Protein AF-A0A9X5PDW8-F1 (afdb_monomer_lite)

Structure (mmCIF, N/CA/C/O backbone):
data_AF-A0A9X5PDW8-F1
#
_entry.id   AF-A0A9X5PDW8-F1
#
loop_
_atom_site.group_PDB
_atom_site.id
_atom_site.type_symbol
_atom_site.label_atom_id
_atom_site.label_alt_id
_atom_site.label_comp_id
_atom_site.label_asym_id
_atom_site.label_entity_id
_atom_site.label_seq_id
_atom_site.pdbx_PDB_ins_code
_atom_site.Cartn_x
_atom_site.Cartn_y
_atom_site.Cartn_z
_atom_site.occupancy
_atom_site.B_iso_or_equiv
_atom_site.auth_seq_id
_atom_site.auth_comp_id
_atom_site.auth_asym_id
_atom_site.auth_atom_id
_atom_site.pdbx_PDB_model_num
ATOM 1 N N . MET A 1 1 ? -18.006 3.219 -0.998 1.00 55.56 1 MET A N 1
ATOM 2 C CA . MET A 1 1 ? -16.912 3.285 -1.983 1.00 55.56 1 MET A CA 1
ATOM 3 C C . MET A 1 1 ? -17.074 2.176 -3.003 1.00 55.56 1 MET A C 1
ATOM 5 O O . MET A 1 1 ? -17.595 1.130 -2.626 1.00 55.56 1 MET A O 1
ATOM 9 N N . GLU A 1 2 ? -16.728 2.461 -4.260 1.00 59.75 2 GLU A N 1
ATOM 10 C CA . GLU A 1 2 ? -16.694 1.501 -5.381 1.00 59.75 2 GLU A CA 1
ATOM 11 C C . GLU A 1 2 ? -15.265 1.024 -5.704 1.00 59.75 2 GLU A C 1
ATOM 13 O O . GLU A 1 2 ? -15.119 0.052 -6.428 1.00 59.75 2 GLU A O 1
ATOM 18 N N . TYR A 1 3 ? -14.227 1.673 -5.159 1.00 64.00 3 TYR A N 1
ATOM 19 C CA . TYR A 1 3 ? -12.812 1.351 -5.392 1.00 64.00 3 TYR A CA 1
ATOM 20 C C . TYR A 1 3 ? -12.025 1.377 -4.076 1.00 64.00 3 TYR A C 1
ATOM 22 O O . TYR A 1 3 ? -12.456 2.083 -3.149 1.00 64.00 3 TYR A O 1
ATOM 30 N N . PRO A 1 4 ? -10.908 0.634 -3.979 1.00 78.31 4 PRO A N 1
ATOM 31 C CA . PRO A 1 4 ? -10.006 0.720 -2.839 1.00 78.31 4 PRO A CA 1
ATOM 32 C C . PRO A 1 4 ? -9.471 2.152 -2.695 1.00 78.31 4 PRO A C 1
ATOM 34 O O . PRO A 1 4 ? -9.330 2.892 -3.677 1.00 78.31 4 PRO A O 1
ATOM 37 N N . TYR A 1 5 ? -9.248 2.579 -1.454 1.00 86.56 5 TYR A N 1
ATOM 38 C CA . TYR A 1 5 ? -8.891 3.962 -1.139 1.00 86.56 5 TYR A CA 1
ATOM 39 C C . TYR A 1 5 ? -7.373 4.120 -1.096 1.00 86.56 5 TYR A C 1
ATOM 41 O O . TYR A 1 5 ? -6.713 3.484 -0.281 1.00 86.56 5 TYR A O 1
ATOM 49 N N . LEU A 1 6 ? -6.825 4.981 -1.957 1.00 90.00 6 LEU A N 1
ATOM 50 C CA . LEU A 1 6 ? -5.402 5.315 -1.960 1.00 90.00 6 LEU A CA 1
ATOM 51 C C . LEU A 1 6 ? -5.158 6.612 -1.181 1.00 90.00 6 LEU A C 1
ATOM 53 O O . LEU A 1 6 ? -5.592 7.689 -1.594 1.00 90.00 6 LEU A O 1
ATO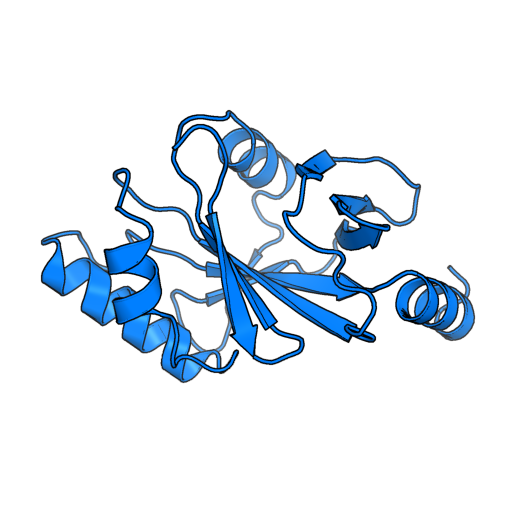M 57 N N . LEU A 1 7 ? -4.423 6.500 -0.082 1.00 91.62 7 LEU A N 1
ATOM 58 C CA . LEU A 1 7 ? -4.013 7.591 0.788 1.00 91.62 7 LEU A CA 1
ATOM 59 C C . LEU A 1 7 ? -2.537 7.930 0.546 1.00 91.62 7 LEU A C 1
ATOM 61 O O . LEU A 1 7 ? -1.684 7.057 0.652 1.00 91.62 7 LEU A O 1
ATOM 65 N N . SER A 1 8 ? -2.215 9.196 0.276 1.00 91.25 8 SER A N 1
ATOM 66 C CA . SER A 1 8 ? -0.826 9.680 0.315 1.00 91.25 8 SER A CA 1
ATOM 67 C C . SER A 1 8 ? -0.461 10.040 1.754 1.00 91.25 8 SER A C 1
ATOM 69 O O . SER A 1 8 ? -1.138 10.863 2.373 1.00 91.25 8 SER A O 1
ATOM 71 N N . VAL A 1 9 ? 0.594 9.416 2.281 1.00 90.06 9 VAL A N 1
ATOM 72 C CA . VAL A 1 9 ? 1.122 9.685 3.634 1.00 90.06 9 VAL A CA 1
ATOM 73 C C . VAL A 1 9 ? 2.466 10.411 3.588 1.00 90.06 9 VAL A C 1
ATOM 75 O O . VAL A 1 9 ? 2.841 11.106 4.528 1.00 90.06 9 VAL A O 1
ATOM 78 N N . SER A 1 10 ? 3.181 10.302 2.469 1.00 86.12 10 SER A N 1
ATOM 79 C CA . SER A 1 10 ? 4.365 11.092 2.133 1.00 86.12 10 SER A CA 1
ATOM 80 C C . SER A 1 10 ? 4.388 11.343 0.611 1.00 86.12 10 SER A C 1
ATOM 82 O O . SER A 1 10 ? 3.549 10.781 -0.101 1.00 86.12 10 SER A O 1
ATOM 84 N N . PRO A 1 11 ? 5.315 12.169 0.082 1.00 84.81 11 PRO A N 1
ATOM 85 C CA . PRO A 1 11 ? 5.443 12.382 -1.362 1.00 84.81 11 PRO A CA 1
ATOM 86 C C . PRO A 1 11 ? 5.584 11.089 -2.181 1.00 84.81 11 PRO A C 1
ATOM 88 O O . PRO A 1 11 ? 5.043 11.026 -3.281 1.00 84.81 11 PRO A O 1
ATOM 91 N N . ASP A 1 12 ? 6.242 10.067 -1.621 1.00 86.06 12 ASP A N 1
ATOM 92 C CA . ASP A 1 12 ? 6.584 8.814 -2.310 1.00 86.06 12 ASP A CA 1
ATOM 93 C C . ASP A 1 12 ? 5.996 7.564 -1.624 1.00 86.06 12 ASP A C 1
ATOM 95 O O . ASP A 1 12 ? 6.276 6.432 -2.021 1.00 86.06 12 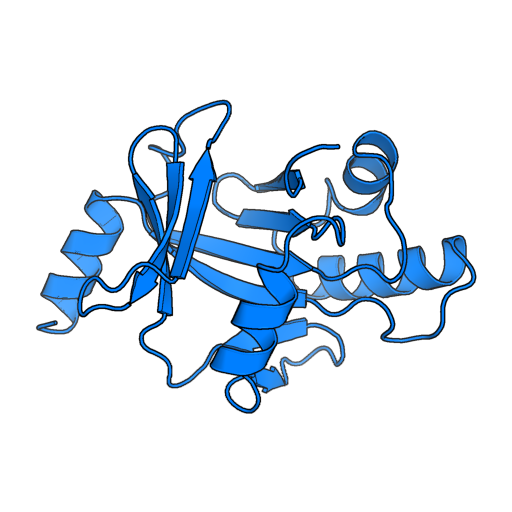ASP A O 1
ATOM 99 N N . SER A 1 13 ? 5.181 7.734 -0.581 1.00 88.06 13 SER A N 1
ATOM 100 C CA . SER A 1 13 ? 4.603 6.626 0.187 1.00 88.06 13 SER A CA 1
ATOM 101 C C . SER A 1 13 ? 3.090 6.733 0.255 1.00 88.06 13 SER A C 1
ATOM 103 O O . SER A 1 13 ? 2.530 7.786 0.588 1.00 88.06 13 SER A O 1
ATOM 105 N N . PHE A 1 14 ? 2.435 5.610 -0.018 1.00 92.88 14 PHE A N 1
ATOM 106 C CA . PHE A 1 14 ? 0.986 5.525 -0.098 1.00 92.88 14 PHE A CA 1
ATOM 107 C C . PHE A 1 14 ? 0.470 4.329 0.688 1.00 92.88 14 PHE A C 1
ATOM 109 O O . PHE A 1 14 ? 1.117 3.289 0.725 1.00 92.88 14 PHE A O 1
ATOM 116 N N . ILE A 1 15 ? -0.729 4.453 1.243 1.00 93.00 15 ILE A N 1
ATOM 117 C CA . ILE A 1 15 ? -1.470 3.331 1.816 1.00 93.00 15 ILE A CA 1
ATOM 118 C C . ILE A 1 15 ? -2.666 3.059 0.913 1.00 93.00 15 ILE A C 1
ATOM 120 O O . ILE A 1 15 ? -3.448 3.967 0.626 1.00 93.00 15 ILE A O 1
ATOM 124 N N . LEU A 1 16 ? -2.797 1.825 0.441 1.00 91.44 16 LEU A N 1
ATOM 125 C CA . LEU A 1 16 ? -3.955 1.358 -0.304 1.00 91.44 16 LEU A CA 1
ATOM 126 C C . LEU A 1 16 ? -4.800 0.485 0.620 1.00 91.44 16 LEU A C 1
ATOM 128 O O . LEU A 1 16 ? -4.381 -0.605 1.004 1.00 91.44 16 LEU A O 1
ATOM 132 N N . PHE A 1 17 ? -5.986 0.978 0.955 1.00 89.00 17 PHE A N 1
ATOM 133 C CA . PHE A 1 17 ? -6.939 0.263 1.790 1.00 89.00 17 PHE A CA 1
ATOM 134 C C . PHE A 1 17 ? -7.877 -0.569 0.934 1.00 89.00 17 PHE A C 1
ATOM 136 O O . PHE A 1 17 ? -8.533 -0.033 0.028 1.00 89.00 17 PHE A O 1
ATOM 143 N N . ASP A 1 18 ? -7.971 -1.848 1.274 1.00 81.06 18 ASP A N 1
ATOM 144 C CA . ASP A 1 18 ? -9.036 -2.702 0.782 1.00 81.06 18 ASP A CA 1
ATOM 145 C C . ASP A 1 18 ? -10.391 -2.222 1.315 1.00 81.06 18 ASP A C 1
ATOM 147 O O . ASP A 1 18 ? -10.510 -1.689 2.421 1.00 81.06 18 ASP A O 1
ATOM 151 N N . ASN A 1 19 ? -11.425 -2.376 0.501 1.00 71.38 19 ASN A N 1
ATOM 152 C CA . ASN A 1 19 ? -12.796 -2.111 0.897 1.00 71.38 19 ASN A CA 1
ATOM 153 C C . ASN A 1 19 ? -13.682 -3.365 0.860 1.00 71.38 19 ASN A C 1
ATOM 155 O O . ASN A 1 19 ? -14.891 -3.198 1.047 1.00 71.38 19 ASN A O 1
ATOM 159 N N . ASP A 1 20 ? -13.101 -4.551 0.621 1.00 67.94 20 ASP A N 1
ATOM 160 C CA . ASP A 1 20 ? -13.759 -5.867 0.572 1.00 67.94 20 ASP A CA 1
ATOM 161 C C . ASP A 1 20 ? -14.916 -5.922 -0.449 1.00 67.94 20 ASP A C 1
ATOM 163 O O . ASP A 1 20 ? -15.927 -6.611 -0.299 1.00 67.94 20 ASP A O 1
ATOM 167 N N . LYS A 1 21 ? -14.835 -5.090 -1.496 1.00 64.56 21 LYS A N 1
ATOM 168 C CA . LYS A 1 21 ? -15.841 -5.033 -2.573 1.00 64.56 21 LYS A CA 1
ATOM 169 C C . LYS A 1 21 ? -15.315 -5.484 -3.918 1.00 64.56 21 LYS A C 1
ATOM 171 O O . LYS A 1 21 ? -16.114 -5.625 -4.847 1.00 64.56 21 LYS A O 1
ATOM 176 N N . ASP A 1 22 ? -14.012 -5.692 -4.037 1.00 64.94 22 ASP A N 1
ATOM 177 C CA . ASP A 1 22 ? -13.410 -6.367 -5.169 1.00 64.94 22 ASP A CA 1
ATOM 178 C C . ASP A 1 22 ? -12.647 -7.609 -4.695 1.00 64.94 22 ASP A C 1
ATOM 180 O O . ASP A 1 22 ? -12.129 -7.668 -3.589 1.00 64.94 22 ASP A O 1
ATOM 184 N N . ASN A 1 23 ? -12.580 -8.635 -5.546 1.00 67.94 23 ASN A N 1
ATOM 185 C CA . ASN A 1 23 ? -11.813 -9.849 -5.246 1.00 67.94 23 ASN A CA 1
ATOM 186 C C . ASN A 1 23 ? -10.292 -9.603 -5.351 1.00 67.94 23 ASN A C 1
ATOM 188 O O . ASN A 1 23 ? -9.527 -10.557 -5.446 1.00 67.94 23 ASN A O 1
ATOM 192 N N . PHE A 1 24 ? -9.836 -8.348 -5.453 1.00 68.19 24 PHE A N 1
ATOM 193 C CA . PHE A 1 24 ? -8.444 -8.036 -5.769 1.00 68.19 24 PHE A CA 1
ATOM 194 C C . PHE A 1 24 ? -7.520 -8.460 -4.638 1.00 68.19 24 PHE A C 1
ATOM 196 O O . PHE A 1 24 ? -6.539 -9.153 -4.897 1.00 68.19 24 PHE A O 1
ATOM 203 N N . PHE A 1 25 ? -7.830 -8.063 -3.407 1.00 71.12 25 PHE A N 1
ATOM 204 C CA . PHE A 1 25 ? -7.019 -8.438 -2.259 1.00 71.12 25 PHE A CA 1
ATOM 205 C C . PHE A 1 25 ? -7.083 -9.944 -2.024 1.00 71.12 25 PHE A C 1
ATOM 207 O O . PHE A 1 25 ? -6.037 -10.547 -1.825 1.00 71.12 25 PHE A O 1
ATOM 214 N N . ASP A 1 26 ? -8.240 -10.583 -2.199 1.00 72.75 26 ASP A N 1
ATOM 215 C CA . ASP A 1 26 ? -8.351 -12.046 -2.167 1.00 72.75 26 ASP A CA 1
ATOM 216 C C . ASP A 1 26 ? -7.448 -12.730 -3.207 1.00 72.75 26 ASP A C 1
ATOM 218 O O . ASP A 1 26 ? -6.665 -13.618 -2.874 1.00 72.75 26 ASP A O 1
ATOM 222 N N . GLU A 1 27 ? -7.508 -12.321 -4.477 1.00 74.75 27 GLU A N 1
ATOM 223 C CA . GLU A 1 27 ? -6.679 -12.890 -5.547 1.00 74.75 27 GLU A CA 1
ATOM 224 C C . GLU A 1 27 ? -5.190 -12.593 -5.340 1.00 74.75 27 GLU A C 1
ATOM 226 O O . GLU A 1 27 ? -4.344 -13.454 -5.593 1.00 74.75 27 GLU A O 1
ATOM 231 N N . PHE A 1 28 ? -4.865 -11.395 -4.854 1.00 76.19 28 PHE A N 1
ATOM 232 C CA . PHE A 1 28 ? -3.514 -10.986 -4.500 1.00 76.19 28 PHE A CA 1
ATOM 233 C C . PHE A 1 28 ? -2.972 -11.838 -3.345 1.00 76.19 28 PHE A C 1
ATOM 235 O O . PHE A 1 28 ? -1.937 -12.486 -3.498 1.00 76.19 28 PHE A O 1
ATOM 242 N N . TYR A 1 29 ? -3.684 -11.910 -2.220 1.00 73.69 29 TYR A N 1
ATOM 243 C CA . TYR A 1 29 ? -3.284 -12.700 -1.059 1.00 73.69 29 TYR A CA 1
ATOM 244 C C . TYR A 1 29 ? -3.146 -14.177 -1.422 1.00 73.69 29 TYR A C 1
ATOM 246 O O . TYR A 1 29 ? -2.188 -14.811 -0.993 1.00 73.69 29 TYR A O 1
ATOM 254 N N . GLN A 1 30 ? -4.022 -14.725 -2.271 1.00 76.81 30 GLN A N 1
ATOM 255 C CA . GLN A 1 30 ? -3.879 -16.097 -2.767 1.00 76.81 30 GLN A CA 1
ATOM 256 C C . GLN A 1 30 ? -2.645 -16.278 -3.662 1.00 76.81 30 GLN A C 1
ATOM 258 O O . GLN A 1 30 ? -1.925 -17.266 -3.522 1.00 76.81 30 GLN A O 1
ATOM 263 N N . ALA A 1 31 ? -2.382 -15.347 -4.583 1.00 75.56 31 ALA A N 1
ATOM 264 C CA . ALA A 1 31 ? -1.248 -15.436 -5.504 1.00 75.56 31 ALA A CA 1
ATOM 265 C C . ALA A 1 31 ? 0.109 -15.276 -4.802 1.00 75.56 31 ALA A C 1
ATOM 267 O O . ALA A 1 31 ? 1.095 -15.875 -5.233 1.00 75.56 31 ALA A O 1
ATOM 268 N N . PHE A 1 32 ? 0.149 -14.481 -3.734 1.00 77.38 32 PHE A N 1
ATOM 269 C CA . PHE A 1 32 ? 1.365 -14.117 -3.012 1.00 77.38 32 PHE A CA 1
ATOM 270 C C . PHE A 1 32 ? 1.450 -14.732 -1.604 1.00 77.38 32 PHE A C 1
ATOM 272 O O . P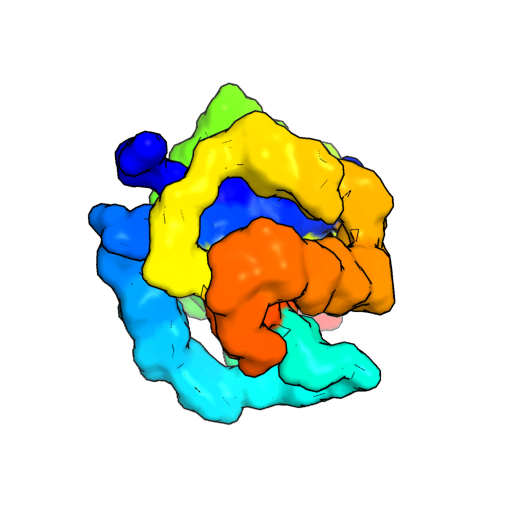HE A 1 32 ? 2.354 -14.401 -0.832 1.00 77.38 32 PHE A O 1
ATOM 279 N N . ALA A 1 33 ? 0.564 -15.679 -1.283 1.00 75.38 33 ALA A N 1
ATOM 280 C CA . ALA A 1 33 ? 0.591 -16.423 -0.030 1.00 75.38 33 ALA A CA 1
ATOM 281 C C . ALA A 1 33 ? 1.957 -17.097 0.181 1.00 75.38 33 ALA A C 1
ATOM 283 O O . ALA A 1 33 ? 2.431 -17.862 -0.660 1.00 75.38 33 ALA A O 1
ATOM 284 N N . GLY A 1 34 ? 2.584 -16.829 1.329 1.00 76.75 34 GLY A N 1
ATOM 285 C CA . GLY A 1 34 ? 3.882 -17.404 1.696 1.00 76.75 34 GLY A CA 1
ATOM 286 C C . GLY A 1 34 ? 5.110 -16.689 1.120 1.00 76.75 34 GLY A C 1
ATOM 287 O O . GLY A 1 34 ? 6.222 -17.159 1.346 1.00 76.75 34 GLY A O 1
ATOM 288 N N . TYR A 1 35 ? 4.931 -15.566 0.415 1.00 81.25 35 TYR A N 1
ATOM 289 C CA . TYR A 1 35 ? 6.026 -14.685 -0.022 1.00 81.25 35 TYR A CA 1
ATOM 290 C C . TYR A 1 35 ? 6.214 -13.449 0.876 1.00 81.25 35 TYR A C 1
ATOM 292 O O . TYR A 1 35 ? 7.148 -12.670 0.671 1.00 81.25 35 TYR A O 1
ATOM 300 N N . ALA A 1 36 ? 5.329 -13.256 1.857 1.00 81.25 36 ALA A N 1
ATOM 301 C CA . ALA A 1 36 ? 5.467 -12.220 2.871 1.00 81.25 36 ALA A CA 1
ATOM 302 C C . ALA A 1 36 ? 6.556 -12.604 3.886 1.00 81.25 36 ALA A C 1
ATOM 304 O O . ALA A 1 36 ? 6.610 -13.747 4.343 1.00 81.25 36 ALA A O 1
ATOM 305 N N . PHE A 1 37 ? 7.418 -11.649 4.225 1.00 80.38 37 PHE A N 1
ATOM 306 C CA . PHE A 1 37 ? 8.441 -11.780 5.259 1.00 80.38 37 PHE A CA 1
ATOM 307 C C . PHE A 1 37 ? 8.191 -10.767 6.381 1.00 80.38 37 PHE A C 1
ATOM 309 O O . PHE A 1 37 ? 7.820 -9.623 6.093 1.00 80.38 37 PHE A O 1
ATOM 316 N N . ASP A 1 38 ? 8.398 -11.197 7.630 1.00 77.69 38 ASP A N 1
ATOM 317 C CA . ASP A 1 38 ? 8.224 -10.377 8.833 1.00 77.69 38 ASP A CA 1
ATOM 318 C C . ASP A 1 38 ? 9.119 -9.130 8.778 1.00 77.69 38 ASP A C 1
ATOM 320 O O . ASP A 1 38 ? 10.328 -9.223 8.537 1.00 77.69 38 ASP A O 1
ATOM 324 N N . SER A 1 39 ? 8.556 -7.951 9.043 1.00 81.06 39 SER A N 1
ATOM 325 C CA . SER A 1 39 ? 9.381 -6.795 9.402 1.00 81.06 39 SER A CA 1
ATOM 326 C C . SER A 1 39 ? 9.815 -6.866 10.875 1.00 81.06 39 SER A C 1
ATOM 328 O O . SER A 1 39 ? 9.540 -7.829 11.588 1.00 81.06 39 SER A O 1
ATOM 330 N N . GLU A 1 40 ? 10.486 -5.822 11.371 1.00 84.38 40 GLU A N 1
ATOM 331 C CA . GLU A 1 40 ? 10.716 -5.662 12.816 1.00 84.38 40 GLU A CA 1
ATOM 332 C C . GLU A 1 40 ? 9.408 -5.437 13.612 1.00 84.38 40 GLU A C 1
ATOM 334 O O . GLU A 1 40 ? 9.428 -5.470 14.844 1.00 84.38 40 GLU A O 1
ATOM 339 N N . TYR A 1 41 ? 8.285 -5.212 12.919 1.00 86.88 41 TYR A N 1
ATOM 340 C CA . TYR A 1 41 ? 6.945 -5.004 13.461 1.00 86.88 41 TYR A CA 1
ATOM 341 C C . TYR A 1 41 ? 6.002 -6.122 12.992 1.00 86.88 41 TYR A C 1
ATOM 343 O O . TYR A 1 41 ? 5.848 -6.344 11.794 1.00 86.88 41 TYR A O 1
ATOM 351 N N . GLU A 1 42 ? 5.336 -6.797 13.932 1.00 85.06 42 GLU A N 1
ATOM 352 C CA . GLU A 1 42 ? 4.560 -8.028 13.680 1.00 85.06 42 GLU A CA 1
ATOM 353 C C . GLU A 1 42 ? 3.358 -7.846 12.730 1.00 85.06 42 GLU A C 1
ATOM 355 O O . GLU A 1 42 ? 2.883 -8.816 12.158 1.00 85.06 42 GLU A O 1
ATOM 360 N N . ASN A 1 43 ? 2.880 -6.615 12.527 1.00 86.19 43 ASN A N 1
ATOM 361 C CA . ASN A 1 43 ? 1.760 -6.288 11.635 1.00 86.19 43 ASN A CA 1
ATOM 362 C C . ASN A 1 43 ? 2.178 -5.588 10.330 1.00 86.19 43 ASN A C 1
ATOM 364 O O . ASN A 1 43 ? 1.322 -5.106 9.585 1.00 86.19 43 ASN A O 1
ATOM 368 N N . VAL A 1 44 ? 3.483 -5.499 10.057 1.00 87.56 44 VAL A N 1
ATOM 369 C CA . VAL A 1 44 ? 4.027 -4.929 8.821 1.00 87.56 44 VAL A CA 1
ATOM 370 C C . VAL A 1 44 ? 4.912 -5.971 8.149 1.00 87.56 44 VAL A C 1
ATOM 372 O O . VAL A 1 44 ? 5.809 -6.551 8.759 1.00 87.56 44 VAL A O 1
ATOM 375 N N . TRP A 1 45 ? 4.676 -6.181 6.862 1.00 87.25 45 TRP A N 1
ATOM 376 C CA . TRP A 1 45 ? 5.237 -7.273 6.083 1.00 87.25 45 TRP A CA 1
ATOM 377 C C . TRP A 1 45 ? 5.850 -6.753 4.793 1.00 87.25 45 TRP A C 1
ATOM 379 O O . TRP A 1 45 ? 5.415 -5.740 4.248 1.00 87.25 45 TRP A O 1
ATOM 389 N N . TYR A 1 46 ? 6.810 -7.490 4.244 1.00 86.12 46 TYR A N 1
ATOM 390 C CA . TYR A 1 46 ? 7.407 -7.183 2.947 1.00 86.12 46 TYR A CA 1
ATOM 391 C C . TYR A 1 46 ? 7.210 -8.322 1.961 1.00 86.12 46 TYR A C 1
ATOM 393 O O . TYR A 1 46 ? 7.364 -9.491 2.311 1.00 86.12 46 TYR A O 1
ATOM 401 N N . LEU A 1 47 ? 6.931 -7.985 0.702 1.00 83.25 47 LEU A N 1
ATOM 402 C CA . LEU A 1 47 ? 6.856 -8.974 -0.367 1.00 83.25 47 LEU A CA 1
ATOM 403 C C . LEU A 1 47 ? 8.261 -9.246 -0.933 1.00 83.25 47 LEU A C 1
ATOM 405 O O . LEU A 1 47 ? 8.735 -8.525 -1.811 1.00 83.25 47 LEU A O 1
ATOM 409 N N . GLN A 1 48 ? 8.948 -10.274 -0.428 1.00 70.69 48 GLN A N 1
ATOM 410 C CA . GLN A 1 48 ? 10.318 -10.605 -0.841 1.00 70.69 48 GLN A CA 1
ATOM 411 C C . GLN A 1 48 ? 10.365 -11.851 -1.737 1.00 70.69 48 GLN A C 1
ATOM 413 O O . GLN A 1 48 ? 9.596 -12.794 -1.579 1.00 70.69 48 GLN A O 1
ATOM 418 N N . GLY A 1 49 ? 11.296 -11.869 -2.698 1.00 71.38 49 GLY A N 1
ATOM 419 C CA . GLY A 1 49 ? 11.473 -13.007 -3.612 1.00 71.38 49 GLY A CA 1
ATOM 420 C C . GLY A 1 49 ? 10.400 -13.103 -4.698 1.00 71.38 49 GLY A C 1
ATOM 421 O O . GLY A 1 49 ? 10.272 -14.145 -5.338 1.00 71.38 49 GLY A O 1
ATOM 422 N N . THR A 1 50 ? 9.647 -12.022 -4.906 1.00 77.06 50 THR A N 1
ATOM 423 C CA . THR A 1 50 ? 8.699 -11.888 -6.012 1.00 77.06 50 THR A CA 1
ATOM 424 C C . THR A 1 50 ? 9.185 -10.837 -6.995 1.00 77.06 50 THR A C 1
ATOM 426 O O . THR A 1 50 ? 9.897 -9.903 -6.628 1.00 77.06 50 THR A O 1
ATOM 429 N N . ASP A 1 51 ? 8.733 -10.974 -8.235 1.00 83.81 51 ASP A N 1
ATOM 430 C CA . ASP A 1 51 ? 8.952 -9.986 -9.286 1.00 83.81 51 ASP A CA 1
ATOM 431 C C . ASP A 1 51 ? 7.886 -8.881 -9.281 1.00 83.81 51 ASP A C 1
ATOM 433 O O . ASP A 1 51 ? 7.889 -8.043 -10.178 1.00 83.81 51 ASP A O 1
ATOM 437 N N . ALA A 1 52 ? 6.951 -8.891 -8.321 1.00 88.81 52 ALA A N 1
ATOM 438 C CA . ALA A 1 52 ? 5.799 -8.003 -8.311 1.00 88.81 52 ALA A CA 1
ATOM 439 C C . ALA A 1 52 ? 6.118 -6.640 -7.684 1.00 88.81 52 ALA A C 1
ATOM 441 O O . ALA A 1 52 ? 6.721 -6.538 -6.617 1.00 88.81 52 ALA A O 1
ATOM 442 N N . PHE A 1 53 ? 5.660 -5.581 -8.341 1.00 90.50 53 PHE A N 1
ATOM 443 C CA . PHE A 1 53 ? 5.799 -4.200 -7.896 1.00 90.50 53 PHE A CA 1
ATOM 444 C C . PHE A 1 53 ? 4.644 -3.349 -8.422 1.00 90.50 53 PHE A C 1
ATOM 446 O O . PHE A 1 53 ? 3.979 -3.687 -9.409 1.00 90.50 53 PHE A O 1
ATOM 453 N N . PHE A 1 54 ? 4.425 -2.203 -7.787 1.00 91.88 54 PHE A N 1
ATOM 454 C CA . PHE A 1 54 ? 3.542 -1.181 -8.317 1.00 91.88 54 PHE A CA 1
ATOM 455 C C . PHE A 1 54 ? 4.272 -0.268 -9.301 1.00 91.88 54 PHE A C 1
ATOM 457 O O . PHE A 1 54 ? 5.379 0.205 -9.055 1.00 91.88 54 PHE A O 1
ATOM 464 N N . ALA A 1 55 ? 3.614 0.024 -10.418 1.00 91.75 55 ALA A N 1
ATOM 465 C CA . ALA A 1 55 ? 4.037 1.013 -11.392 1.00 91.75 55 ALA A CA 1
ATOM 466 C C . ALA A 1 55 ? 2.987 2.119 -11.515 1.00 91.75 55 ALA A C 1
ATOM 468 O O . ALA A 1 55 ? 1.815 1.844 -11.801 1.00 91.75 55 ALA A O 1
ATOM 469 N N . ALA A 1 56 ? 3.412 3.369 -11.355 1.00 90.44 56 ALA A N 1
ATOM 470 C CA . ALA A 1 56 ? 2.623 4.531 -11.736 1.00 90.44 56 ALA A CA 1
ATOM 471 C C . ALA A 1 56 ? 2.740 4.744 -13.253 1.00 90.44 56 ALA A C 1
ATOM 473 O O . ALA A 1 56 ? 3.835 4.925 -13.784 1.00 90.44 56 ALA A O 1
ATOM 474 N N . ARG A 1 57 ? 1.607 4.684 -13.961 1.00 87.62 57 ARG A N 1
ATOM 475 C CA . ARG A 1 57 ? 1.515 4.824 -15.423 1.00 87.62 57 ARG A CA 1
ATOM 476 C C . ARG A 1 57 ? 0.418 5.813 -15.784 1.00 87.62 57 ARG A C 1
ATOM 478 O O . ARG A 1 57 ? -0.761 5.450 -15.852 1.00 87.62 57 ARG A O 1
ATOM 485 N N . GLY A 1 58 ? 0.799 7.071 -15.995 1.00 86.25 58 GLY A N 1
ATOM 486 C CA . GLY A 1 58 ? -0.150 8.171 -16.149 1.00 86.25 58 GLY A CA 1
ATOM 487 C C . GLY A 1 58 ? -1.121 8.225 -14.965 1.00 86.25 58 GLY A C 1
ATOM 488 O O . GLY A 1 58 ? -0.714 8.193 -13.809 1.00 86.25 58 GLY A O 1
ATOM 489 N N . SER A 1 59 ? -2.429 8.238 -15.232 1.00 89.12 59 SER A N 1
ATOM 490 C CA . SER A 1 59 ? -3.471 8.262 -14.193 1.00 89.12 59 SER A CA 1
ATOM 491 C C . SER A 1 59 ? -3.861 6.867 -13.681 1.00 89.12 59 SER A C 1
ATOM 493 O O . SER A 1 59 ? -5.041 6.609 -13.427 1.00 89.12 59 SER A O 1
ATOM 495 N N . ARG A 1 60 ? -2.916 5.923 -13.608 1.00 90.19 60 ARG A N 1
ATOM 496 C CA . ARG A 1 60 ? -3.166 4.558 -13.122 1.00 90.19 60 ARG A CA 1
ATOM 497 C C . ARG A 1 60 ? -2.029 4.069 -12.238 1.00 90.19 60 ARG A C 1
ATOM 499 O O . ARG A 1 60 ? -0.861 4.288 -12.548 1.00 90.19 60 ARG A O 1
ATOM 506 N N . LEU A 1 61 ? -2.392 3.332 -11.197 1.00 90.50 61 LEU A N 1
ATOM 507 C CA . LEU A 1 61 ? -1.482 2.521 -10.398 1.00 90.50 61 LEU A CA 1
ATOM 508 C C . LEU A 1 61 ? -1.669 1.061 -10.816 1.00 90.50 61 LEU A C 1
ATOM 510 O O . LEU A 1 61 ? -2.799 0.578 -10.876 1.00 90.50 61 LEU A O 1
ATOM 514 N N . VAL A 1 62 ? -0.590 0.376 -11.182 1.00 90.94 62 VAL A N 1
ATOM 515 C CA . VAL A 1 62 ? -0.642 -0.980 -11.747 1.00 90.94 62 VAL A CA 1
ATOM 516 C C . VAL A 1 62 ? 0.249 -1.901 -10.935 1.00 90.94 62 VAL A C 1
ATOM 518 O O . VAL A 1 62 ? 1.444 -1.649 -10.862 1.00 90.94 62 VAL A O 1
ATOM 521 N N . LEU A 1 63 ? -0.304 -2.974 -10.376 1.00 89.88 63 LEU A N 1
ATOM 522 C CA . LEU A 1 63 ? 0.502 -4.062 -9.829 1.00 89.88 63 LEU A CA 1
ATOM 523 C C . LEU A 1 63 ? 0.868 -5.012 -10.969 1.00 89.88 63 LEU A C 1
ATOM 525 O O . LEU A 1 63 ? -0.019 -5.561 -11.631 1.00 89.88 63 LEU A O 1
ATOM 529 N N . GLN A 1 64 ? 2.158 -5.206 -11.210 1.00 90.25 64 GLN A N 1
ATOM 530 C CA . GLN A 1 64 ? 2.662 -6.058 -12.286 1.00 90.25 64 GLN A CA 1
ATOM 531 C C . GLN A 1 64 ? 3.988 -6.712 -11.905 1.00 90.25 64 GLN A C 1
ATOM 533 O O . GLN A 1 64 ? 4.615 -6.296 -10.936 1.00 90.25 64 GLN A O 1
ATOM 538 N N . ASP A 1 65 ? 4.426 -7.688 -12.696 1.00 89.56 65 ASP A N 1
ATOM 539 C CA . ASP A 1 65 ? 5.783 -8.233 -12.616 1.00 89.56 65 ASP A CA 1
ATOM 540 C C . ASP A 1 65 ? 6.711 -7.741 -13.740 1.00 89.56 65 ASP A C 1
ATOM 542 O O . ASP A 1 65 ? 6.286 -7.058 -14.680 1.00 89.56 65 ASP A O 1
ATOM 546 N N . TRP A 1 66 ? 7.999 -8.100 -13.655 1.00 87.00 66 TRP A N 1
ATOM 547 C CA . TRP A 1 66 ? 9.015 -7.780 -14.668 1.00 87.00 66 TRP A CA 1
ATOM 548 C C . TRP A 1 66 ? 8.699 -8.354 -16.056 1.00 87.00 66 TRP A C 1
ATOM 550 O O . TRP A 1 66 ? 9.058 -7.746 -17.065 1.00 87.00 66 TRP A O 1
ATOM 560 N N . ALA A 1 67 ? 7.970 -9.473 -16.130 1.00 87.75 67 ALA A N 1
ATOM 561 C CA . ALA A 1 67 ? 7.509 -10.059 -17.389 1.00 87.75 67 ALA A CA 1
ATOM 562 C C . ALA A 1 67 ? 6.323 -9.291 -18.012 1.00 87.75 67 ALA A C 1
ATOM 564 O O . ALA A 1 67 ? 5.896 -9.599 -19.128 1.00 87.75 67 ALA A O 1
ATOM 565 N N . GLY A 1 68 ? 5.797 -8.278 -17.317 1.00 86.38 68 GLY A N 1
ATOM 566 C CA . GLY A 1 68 ? 4.706 -7.426 -17.774 1.00 86.38 68 GLY A CA 1
ATOM 567 C C . GLY A 1 68 ? 3.320 -8.021 -17.543 1.00 86.38 68 GLY A C 1
ATOM 568 O O . GLY A 1 68 ? 2.338 -7.482 -18.064 1.00 86.38 68 GLY A O 1
ATOM 569 N N . LYS A 1 69 ? 3.201 -9.109 -16.772 1.00 88.50 69 LYS A N 1
ATOM 570 C CA . LYS A 1 69 ? 1.893 -9.606 -16.351 1.00 88.50 69 LYS A CA 1
ATOM 571 C C . LYS A 1 69 ? 1.312 -8.615 -15.353 1.00 88.50 69 LYS A C 1
ATOM 573 O O . LYS A 1 69 ? 1.904 -8.329 -14.318 1.00 88.50 69 LYS A O 1
ATOM 578 N N . ILE A 1 70 ? 0.135 -8.099 -15.682 1.00 88.69 70 ILE A N 1
ATOM 579 C CA . ILE A 1 70 ? -0.619 -7.194 -14.820 1.00 88.69 70 ILE A CA 1
ATOM 580 C C . ILE A 1 70 ? -1.530 -8.035 -13.933 1.00 88.69 70 ILE A C 1
ATOM 582 O O . ILE A 1 70 ? -2.340 -8.812 -14.438 1.00 88.69 70 ILE A O 1
ATOM 586 N N . TYR A 1 71 ? -1.399 -7.852 -12.625 1.00 82.94 71 TYR A N 1
ATOM 587 C CA . TYR A 1 71 ? -2.261 -8.463 -11.616 1.00 82.94 71 TYR A CA 1
ATOM 588 C C . TYR A 1 71 ? -3.453 -7.559 -11.312 1.00 82.94 71 TYR A C 1
ATOM 590 O O . TYR A 1 71 ? -4.569 -8.036 -11.1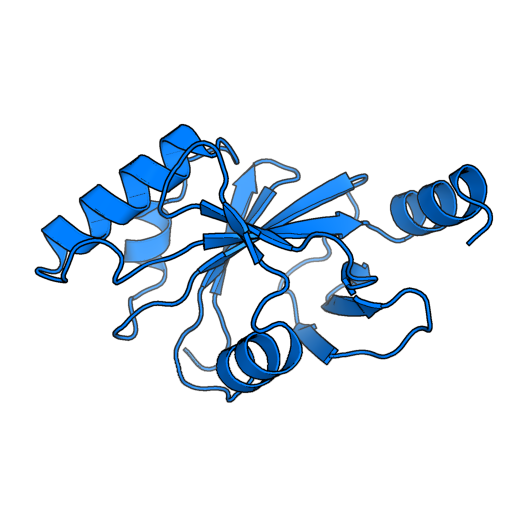51 1.00 82.94 71 TYR A O 1
ATOM 598 N N . PHE A 1 72 ? -3.228 -6.243 -11.286 1.00 81.44 72 PHE A N 1
ATOM 599 C CA . PHE A 1 72 ? -4.255 -5.279 -10.913 1.00 81.44 72 PHE A CA 1
ATOM 600 C C . PHE A 1 72 ? -3.978 -3.890 -11.470 1.00 81.44 72 PHE A C 1
ATOM 602 O O . PHE A 1 72 ? -2.832 -3.524 -11.740 1.00 81.44 72 PHE A O 1
ATOM 609 N N . SER A 1 73 ? -5.035 -3.092 -11.628 1.00 85.81 73 SER A N 1
ATOM 610 C CA . SER A 1 73 ? -4.895 -1.693 -11.997 1.00 85.81 73 SER A CA 1
ATOM 611 C C . SER A 1 73 ? -5.999 -0.812 -11.420 1.00 85.81 73 SER A C 1
ATOM 613 O O . SER A 1 73 ? -7.170 -0.969 -11.758 1.00 85.81 73 SER A O 1
ATOM 615 N N . LEU A 1 74 ? -5.586 0.200 -10.662 1.00 85.44 74 LEU A N 1
ATOM 616 C CA . LEU A 1 74 ? -6.438 1.212 -10.055 1.00 85.44 74 LEU A CA 1
ATOM 617 C C . LEU A 1 74 ? -6.389 2.513 -10.872 1.00 85.44 74 LEU A C 1
ATOM 619 O O . LEU A 1 74 ? -5.293 3.033 -11.112 1.00 85.44 74 LEU A O 1
ATOM 623 N N . PRO A 1 75 ? -7.531 3.070 -11.310 1.00 86.06 75 PRO A N 1
ATOM 624 C CA . PRO A 1 75 ? -7.568 4.442 -11.799 1.00 86.06 75 PRO A CA 1
ATOM 625 C C . PRO A 1 75 ? -7.250 5.425 -10.667 1.00 86.06 75 PRO A C 1
ATOM 627 O O . PRO A 1 75 ? -7.801 5.336 -9.574 1.00 86.06 75 PRO A O 1
ATOM 630 N N . LEU A 1 76 ? -6.391 6.395 -10.954 1.00 84.50 76 LEU A N 1
ATOM 631 C CA . LEU A 1 76 ? -6.031 7.465 -10.035 1.00 84.50 76 LEU A CA 1
ATOM 632 C C . LEU A 1 76 ? -6.772 8.748 -10.398 1.00 84.50 76 LEU A C 1
ATOM 634 O O . LEU A 1 76 ? -6.990 9.050 -11.573 1.00 84.50 76 LEU A O 1
ATOM 638 N N . SER A 1 77 ? -7.112 9.536 -9.381 1.00 81.69 77 SER A N 1
ATOM 639 C CA . SER A 1 77 ? -7.664 10.883 -9.561 1.00 81.69 77 SER A CA 1
ATOM 640 C C . SER A 1 77 ? -6.634 11.867 -10.128 1.00 81.69 77 SER A C 1
ATOM 642 O O . SER A 1 77 ? -7.014 12.827 -10.798 1.00 81.69 77 SER A O 1
ATOM 644 N N . ALA A 1 78 ? -5.343 11.614 -9.895 1.00 82.19 78 ALA A N 1
ATOM 645 C CA . ALA A 1 78 ? -4.221 12.368 -10.439 1.00 82.19 78 ALA A CA 1
ATOM 646 C C . ALA A 1 78 ? -3.017 11.442 -10.720 1.00 82.19 78 ALA A C 1
ATOM 648 O O . ALA A 1 78 ? -2.863 10.433 -10.029 1.00 82.19 78 ALA A O 1
ATOM 649 N N . PRO A 1 79 ? -2.165 11.758 -11.714 1.00 84.12 79 PRO A N 1
ATOM 650 C CA . PRO A 1 79 ? -0.916 11.032 -11.947 1.00 84.12 79 PRO A CA 1
ATOM 651 C C . PRO A 1 79 ? 0.068 11.146 -10.772 1.00 84.12 79 PRO A C 1
ATOM 653 O O . PRO A 1 79 ? 0.120 12.180 -10.107 1.00 84.12 79 PRO A O 1
ATOM 656 N N . LEU A 1 80 ? 0.883 10.108 -10.561 1.00 84.62 80 LEU A N 1
ATOM 657 C CA . LEU A 1 80 ? 1.960 10.074 -9.554 1.00 84.62 80 LEU A CA 1
ATOM 658 C C . LEU A 1 80 ? 3.337 10.309 -10.197 1.00 84.62 80 LEU A C 1
ATOM 660 O O . LEU A 1 80 ? 4.314 9.640 -9.870 1.00 84.62 80 LEU A O 1
ATOM 664 N N . ASP A 1 81 ? 3.410 11.245 -11.145 1.00 72.81 81 ASP A N 1
ATOM 665 C CA . ASP A 1 81 ? 4.585 11.437 -12.008 1.00 72.81 81 ASP A CA 1
ATOM 666 C C . ASP A 1 81 ? 5.854 11.836 -11.229 1.00 72.81 81 ASP A C 1
ATOM 668 O O . ASP A 1 81 ? 6.968 11.576 -11.683 1.00 72.81 81 ASP A O 1
ATOM 672 N N . SER A 1 82 ? 5.702 12.432 -10.041 1.00 74.81 82 SER A N 1
ATOM 673 C CA . SER A 1 82 ? 6.816 12.861 -9.185 1.00 74.81 82 SER A CA 1
ATOM 674 C C . SER A 1 82 ? 7.489 11.734 -8.401 1.00 74.81 82 SER A C 1
ATOM 676 O O . SER A 1 82 ? 8.551 11.970 -7.833 1.00 74.81 82 SER A O 1
ATOM 678 N N . VAL A 1 83 ? 6.883 10.544 -8.337 1.00 79.12 83 VAL A N 1
ATOM 679 C CA . VAL A 1 83 ? 7.369 9.446 -7.491 1.00 79.12 83 VAL A CA 1
ATOM 680 C C . VAL A 1 83 ? 8.453 8.665 -8.218 1.00 79.12 83 VAL A C 1
ATOM 682 O O . VAL A 1 83 ? 8.145 7.784 -9.011 1.00 79.12 83 VAL A O 1
ATOM 685 N N . GLU A 1 84 ? 9.728 8.944 -7.960 1.00 70.44 84 GLU A N 1
ATOM 686 C CA . GLU A 1 84 ? 10.811 8.182 -8.602 1.00 70.44 84 GLU A CA 1
ATOM 687 C C . GLU A 1 84 ? 10.910 6.742 -8.083 1.00 70.44 84 GLU A C 1
ATOM 689 O O . GLU A 1 84 ? 11.082 5.792 -8.850 1.00 70.44 84 GLU A O 1
ATOM 694 N N . SER A 1 85 ? 10.834 6.578 -6.768 1.00 70.06 85 SER A N 1
ATOM 695 C CA . SER A 1 85 ? 10.877 5.283 -6.096 1.00 70.06 85 SER A CA 1
ATOM 696 C C . SER A 1 85 ? 10.252 5.425 -4.721 1.00 70.06 85 SER A C 1
ATOM 698 O O . SER A 1 85 ? 10.626 6.329 -3.974 1.00 70.06 85 SER A O 1
ATOM 700 N N . GLY A 1 86 ? 9.336 4.529 -4.388 1.00 84.06 86 GLY A N 1
ATOM 701 C CA . GLY A 1 86 ? 8.543 4.625 -3.176 1.00 84.06 86 GLY A CA 1
ATOM 702 C C . GLY A 1 86 ? 7.961 3.291 -2.743 1.00 84.06 86 GLY A C 1
ATOM 703 O O . GLY A 1 86 ? 8.438 2.227 -3.145 1.00 84.06 86 GLY A O 1
ATOM 704 N N . GLY A 1 87 ? 6.893 3.355 -1.953 1.00 88.62 87 GLY A N 1
ATOM 705 C CA . GLY A 1 87 ? 6.199 2.172 -1.457 1.00 88.62 87 GLY A CA 1
ATOM 706 C C . GLY A 1 87 ? 4.690 2.358 -1.404 1.00 88.62 87 GLY A C 1
ATOM 707 O O . GLY A 1 87 ? 4.193 3.446 -1.104 1.00 88.62 87 GLY A O 1
ATOM 708 N N . VAL A 1 88 ? 3.971 1.278 -1.685 1.00 91.12 88 VAL A N 1
ATOM 709 C CA . VAL A 1 88 ? 2.546 1.152 -1.385 1.00 91.12 88 VAL A CA 1
ATOM 710 C C . VAL A 1 88 ? 2.404 0.139 -0.257 1.00 91.12 88 VAL A C 1
ATOM 712 O O . VAL A 1 88 ? 2.855 -0.998 -0.394 1.00 91.12 88 VAL A O 1
ATOM 715 N N . MET A 1 89 ? 1.778 0.550 0.843 1.00 91.50 89 MET A N 1
ATOM 716 C CA . MET A 1 89 ? 1.351 -0.346 1.912 1.00 91.50 89 MET A CA 1
ATOM 717 C C . MET A 1 89 ? -0.075 -0.800 1.625 1.00 91.50 89 MET A C 1
ATOM 719 O O . MET A 1 89 ? -1.004 0.005 1.617 1.00 91.50 89 MET A O 1
ATOM 723 N N . LEU A 1 90 ? -0.238 -2.085 1.345 1.00 89.81 90 LEU A N 1
ATOM 724 C CA . LEU A 1 90 ? -1.530 -2.732 1.172 1.00 89.81 90 LEU A CA 1
ATOM 725 C C . LEU A 1 90 ? -2.091 -3.093 2.542 1.00 89.81 90 LEU A C 1
ATOM 727 O O . LEU A 1 90 ? -1.462 -3.879 3.243 1.00 89.81 90 LEU A O 1
ATOM 731 N N . VAL A 1 91 ? -3.241 -2.535 2.916 1.00 89.56 91 VAL A N 1
ATOM 732 C CA . VAL A 1 91 ? -3.867 -2.795 4.219 1.00 89.56 91 VAL A CA 1
ATOM 733 C C . VAL A 1 91 ? -5.261 -3.377 4.023 1.00 89.56 91 VAL A C 1
ATOM 735 O O . VAL A 1 91 ? -6.134 -2.725 3.440 1.00 89.56 91 VAL A O 1
ATOM 738 N N . GLY A 1 92 ? -5.451 -4.595 4.529 1.00 86.19 92 GLY A N 1
ATOM 739 C CA . GLY A 1 92 ? -6.755 -5.240 4.653 1.00 86.19 92 GLY A CA 1
ATOM 740 C C . GLY A 1 92 ? -7.486 -4.760 5.906 1.00 86.19 92 GLY A C 1
ATOM 741 O O . GLY A 1 92 ? -6.854 -4.451 6.914 1.00 86.19 92 GLY A O 1
ATOM 742 N N . MET A 1 93 ? -8.814 -4.674 5.832 1.00 84.94 93 MET A N 1
ATOM 743 C CA . MET A 1 93 ? -9.668 -4.266 6.950 1.00 84.94 93 MET A CA 1
ATOM 744 C C . MET A 1 93 ? -10.798 -5.286 7.128 1.00 84.94 93 MET A C 1
ATOM 746 O O . MET A 1 93 ? -11.390 -5.682 6.123 1.00 84.94 93 MET A O 1
ATOM 750 N N . PRO A 1 94 ? -11.167 -5.668 8.366 1.00 83.81 94 PRO A N 1
ATOM 751 C CA . PRO A 1 94 ? -12.261 -6.617 8.603 1.00 83.81 94 PRO A CA 1
ATOM 752 C C . PRO A 1 94 ? -13.625 -6.109 8.137 1.00 83.81 94 PRO A C 1
ATOM 754 O O . PRO A 1 94 ? -14.515 -6.893 7.816 1.00 83.81 94 PRO A O 1
ATOM 757 N N . GLU A 1 95 ? -13.812 -4.788 8.150 1.00 85.88 95 GLU A N 1
ATOM 758 C CA . GLU A 1 95 ? -15.051 -4.139 7.747 1.00 85.88 95 GLU A CA 1
ATOM 759 C C . GLU A 1 95 ? -14.762 -2.831 6.985 1.00 85.88 95 GLU A C 1
ATOM 761 O O . GLU A 1 95 ? -13.758 -2.161 7.247 1.00 85.88 95 GLU A O 1
ATOM 766 N N . PRO A 1 96 ? -15.651 -2.396 6.071 1.00 84.31 96 PRO A N 1
ATOM 767 C CA . PRO A 1 96 ? -15.457 -1.152 5.333 1.00 84.31 96 PRO A CA 1
ATOM 768 C C . PRO A 1 96 ? -15.474 0.098 6.230 1.00 84.31 96 PRO A C 1
ATOM 770 O O . PRO A 1 96 ? -16.466 0.390 6.899 1.00 84.31 96 PRO A O 1
ATOM 773 N N . VAL A 1 97 ? -14.426 0.919 6.133 1.00 88.06 97 VAL A N 1
ATOM 774 C CA . VAL A 1 97 ? -14.281 2.189 6.870 1.00 88.06 97 VAL A CA 1
ATOM 775 C C . VAL A 1 97 ? -14.408 3.388 5.920 1.00 88.06 97 VAL A C 1
ATOM 777 O O . VAL A 1 97 ? -14.088 3.305 4.736 1.00 88.06 97 VAL A O 1
ATOM 780 N N . SER A 1 98 ? -14.890 4.534 6.411 1.00 88.94 98 SER A N 1
ATOM 781 C CA . SER A 1 98 ? -14.919 5.785 5.640 1.00 88.94 98 SER A CA 1
ATOM 782 C C . SER A 1 98 ? -13.513 6.341 5.347 1.00 88.94 98 SER A C 1
ATOM 784 O O . SER A 1 98 ? -12.609 6.239 6.175 1.00 88.94 98 SER A O 1
ATOM 786 N N . THR A 1 99 ? -13.339 7.012 4.201 1.00 89.25 99 THR A N 1
ATOM 787 C CA . THR A 1 99 ? -12.062 7.653 3.825 1.00 89.25 99 THR A CA 1
ATOM 788 C C . THR A 1 99 ? -11.622 8.728 4.814 1.00 89.25 99 THR A C 1
ATOM 790 O O . THR A 1 99 ? -10.430 8.910 5.026 1.00 89.25 99 THR A O 1
ATOM 793 N N . GLU A 1 100 ? -12.572 9.445 5.419 1.00 91.62 100 GLU A N 1
ATOM 794 C CA . GLU A 1 100 ? -12.304 10.498 6.407 1.00 91.62 100 GLU A CA 1
ATOM 795 C C . GLU A 1 100 ? -11.681 9.911 7.675 1.00 91.62 100 GLU A C 1
ATOM 797 O O . GLU A 1 100 ? -10.696 10.435 8.191 1.00 91.62 100 GLU A O 1
ATOM 802 N N . THR A 1 101 ? -12.219 8.781 8.133 1.00 92.69 101 THR A N 1
ATOM 803 C CA . THR A 1 101 ? -11.691 8.034 9.275 1.00 92.69 101 THR A CA 1
ATOM 804 C C . THR A 1 101 ? -10.291 7.495 8.980 1.00 92.69 101 THR A C 1
ATOM 806 O O . THR A 1 101 ? -9.388 7.682 9.790 1.00 92.69 101 THR A O 1
ATOM 809 N N . LEU A 1 102 ? -10.086 6.894 7.802 1.00 93.19 102 LEU A N 1
ATOM 810 C CA . LEU A 1 102 ? -8.777 6.376 7.387 1.00 93.19 102 LEU A CA 1
ATOM 811 C C . LEU A 1 102 ? -7.734 7.499 7.265 1.00 93.19 102 LEU A C 1
ATOM 813 O O . LEU A 1 102 ? -6.616 7.375 7.755 1.00 93.19 102 LEU A O 1
ATOM 817 N N . GLN A 1 103 ? -8.105 8.637 6.675 1.00 93.38 103 GLN A N 1
ATOM 818 C CA . GLN A 1 103 ? -7.235 9.811 6.589 1.00 93.38 103 GLN A CA 1
ATOM 819 C C . GLN A 1 103 ? -6.833 10.331 7.975 1.00 93.38 103 GLN A C 1
ATOM 821 O O . GLN A 1 103 ? -5.673 10.692 8.171 1.00 93.38 103 GLN A O 1
ATOM 826 N N . ALA A 1 104 ? -7.778 10.391 8.916 1.00 94.25 104 ALA A N 1
ATOM 827 C CA . ALA A 1 104 ? -7.524 10.876 10.269 1.00 94.25 104 ALA A CA 1
ATOM 828 C C . ALA A 1 104 ? -6.612 9.935 11.070 1.00 94.25 104 ALA A C 1
ATOM 830 O O . ALA A 1 104 ? -5.794 10.414 11.850 1.00 94.25 104 ALA A O 1
ATOM 831 N N . ALA A 1 105 ? -6.739 8.622 10.868 1.00 94.12 105 ALA A N 1
ATOM 832 C CA . ALA A 1 105 ? -5.934 7.624 11.566 1.00 94.12 105 ALA A CA 1
ATOM 833 C C . ALA A 1 105 ? -4.515 7.494 10.986 1.00 94.12 105 ALA A C 1
ATOM 835 O O . ALA A 1 105 ? -3.546 7.428 11.737 1.00 94.12 105 ALA A O 1
ATOM 836 N N . PHE A 1 106 ? -4.378 7.488 9.656 1.00 94.69 106 PHE A N 1
ATOM 837 C CA . PHE A 1 106 ? -3.132 7.075 8.999 1.00 94.69 106 PHE A CA 1
ATOM 838 C C . PHE A 1 106 ? -2.381 8.196 8.269 1.00 94.69 106 PHE A C 1
ATOM 840 O O . PHE A 1 106 ? -1.234 8.001 7.863 1.00 94.69 106 PHE A O 1
ATOM 847 N N . GLY A 1 107 ? -2.987 9.376 8.102 1.00 91.94 107 GLY A N 1
ATOM 848 C CA . GLY A 1 107 ? -2.430 10.466 7.290 1.00 91.94 107 GLY A CA 1
ATOM 849 C C . GLY A 1 107 ? -1.068 10.992 7.754 1.00 91.94 107 GLY A C 1
ATOM 850 O O . GLY A 1 107 ? -0.296 11.478 6.933 1.00 91.94 107 GLY A O 1
ATOM 851 N N . ASP A 1 108 ? -0.752 10.854 9.043 1.00 89.62 108 ASP A N 1
ATOM 852 C CA . ASP A 1 108 ? 0.489 11.355 9.647 1.00 89.62 108 ASP A CA 1
ATOM 853 C C . ASP A 1 108 ? 1.585 10.286 9.810 1.00 89.62 108 ASP A C 1
ATOM 855 O O . ASP A 1 108 ? 2.647 10.576 10.369 1.00 89.62 108 ASP A O 1
ATOM 859 N N . THR A 1 109 ? 1.376 9.069 9.293 1.00 88.88 109 THR A N 1
ATOM 860 C CA . THR A 1 109 ? 2.362 7.971 9.379 1.00 88.88 109 THR A CA 1
ATOM 861 C C . THR A 1 109 ? 3.635 8.243 8.579 1.00 88.88 109 THR A C 1
ATOM 863 O O . THR A 1 109 ? 4.679 7.681 8.886 1.00 88.88 109 THR A O 1
ATOM 866 N N . LYS A 1 110 ? 3.591 9.130 7.574 1.00 86.19 110 LYS A N 1
ATOM 867 C CA . LYS A 1 110 ? 4.761 9.583 6.791 1.00 86.19 110 LYS A CA 1
ATOM 868 C C . LYS A 1 110 ? 5.578 8.466 6.129 1.00 86.19 110 LYS A C 1
ATOM 870 O O . LYS A 1 110 ? 6.729 8.700 5.772 1.00 86.19 110 LYS A O 1
ATOM 875 N N . GLY A 1 111 ? 4.983 7.290 5.925 1.00 80.62 111 GLY A N 1
ATOM 876 C CA . GLY A 1 111 ? 5.681 6.118 5.389 1.00 80.62 111 GLY A CA 1
ATOM 877 C C . GLY A 1 111 ? 6.699 5.505 6.358 1.00 80.62 111 GLY A C 1
ATOM 878 O O . GLY A 1 111 ? 7.588 4.791 5.914 1.00 80.62 111 GLY A O 1
ATOM 879 N N . ASP A 1 112 ? 6.604 5.813 7.653 1.00 88.88 112 ASP A N 1
ATOM 880 C CA . ASP A 1 112 ? 7.408 5.196 8.705 1.00 88.88 112 ASP A CA 1
ATOM 881 C C . ASP A 1 112 ? 6.709 3.928 9.214 1.00 88.88 112 ASP A C 1
ATOM 883 O O . ASP A 1 112 ? 5.587 3.994 9.721 1.00 88.88 112 ASP A O 1
ATOM 887 N N . ASP A 1 113 ? 7.372 2.777 9.088 1.00 89.19 113 ASP A N 1
ATOM 888 C CA . ASP A 1 113 ? 6.798 1.473 9.448 1.00 89.19 113 ASP A CA 1
ATOM 889 C C . ASP A 1 113 ? 6.384 1.398 10.917 1.00 89.19 113 ASP A C 1
ATOM 891 O O . ASP A 1 113 ? 5.366 0.795 11.248 1.00 89.19 113 ASP A O 1
ATOM 895 N N . LYS A 1 114 ? 7.138 2.047 11.810 1.00 92.06 114 LYS A N 1
ATOM 896 C CA . LYS A 1 114 ? 6.816 2.076 13.236 1.00 92.06 114 LYS A CA 1
ATOM 897 C C . LYS A 1 114 ? 5.543 2.870 13.496 1.00 92.06 114 LYS A C 1
ATOM 899 O O . LYS A 1 114 ? 4.686 2.437 14.265 1.00 92.06 114 LYS A O 1
ATOM 904 N N . ALA A 1 115 ? 5.433 4.050 12.890 1.00 92.94 115 ALA A N 1
ATOM 905 C CA . ALA A 1 115 ? 4.248 4.885 12.989 1.00 92.94 115 ALA A CA 1
ATOM 906 C C . ALA A 1 115 ? 3.030 4.189 12.374 1.00 92.94 115 ALA A C 1
ATOM 908 O O . ALA A 1 115 ? 1.946 4.262 12.948 1.00 92.94 115 ALA A O 1
ATOM 909 N N . LEU A 1 116 ? 3.209 3.490 11.249 1.00 93.19 116 LEU A N 1
ATOM 910 C CA . LEU A 1 116 ? 2.164 2.686 10.623 1.00 93.19 116 LEU A CA 1
ATOM 911 C C . LEU A 1 116 ? 1.726 1.533 11.531 1.00 93.19 116 LEU A C 1
ATOM 913 O O . LEU A 1 116 ? 0.537 1.409 11.805 1.00 93.19 116 LEU A O 1
ATOM 917 N N . SER A 1 117 ? 2.674 0.747 12.043 1.00 94.12 117 SER A N 1
ATOM 918 C CA . SER A 1 117 ? 2.418 -0.365 12.963 1.00 94.12 117 SER A CA 1
ATOM 919 C C . SER A 1 117 ? 1.607 0.088 14.178 1.00 94.12 117 SER A C 1
ATOM 921 O O . SER A 1 117 ? 0.572 -0.504 14.484 1.00 94.12 117 SER A O 1
ATOM 923 N N . GLN A 1 118 ? 2.017 1.188 14.820 1.00 94.94 118 GLN A N 1
ATOM 924 C CA . GLN A 1 118 ? 1.286 1.750 15.955 1.00 94.94 118 GLN A CA 1
ATOM 925 C C . GLN A 1 118 ? -0.109 2.243 15.551 1.00 94.94 118 GLN A C 1
ATOM 927 O O . GLN A 1 118 ? -1.069 2.003 16.277 1.00 94.94 118 GLN A O 1
ATOM 932 N N . ALA A 1 119 ? -0.235 2.914 14.402 1.00 95.19 119 ALA A N 1
ATOM 933 C CA . ALA A 1 119 ? -1.521 3.404 13.919 1.00 95.19 119 ALA A CA 1
ATOM 934 C C . ALA A 1 119 ? -2.506 2.259 13.649 1.00 95.19 119 ALA A C 1
ATOM 936 O O . ALA A 1 119 ? -3.681 2.408 13.962 1.00 95.19 119 ALA A O 1
ATOM 937 N N . LEU A 1 120 ? -2.044 1.120 13.119 1.00 94.75 120 LEU A N 1
ATOM 938 C CA . LEU A 1 120 ? -2.872 -0.072 12.904 1.00 94.75 120 LEU A CA 1
ATOM 939 C C . LEU A 1 120 ? -3.404 -0.623 14.236 1.00 94.75 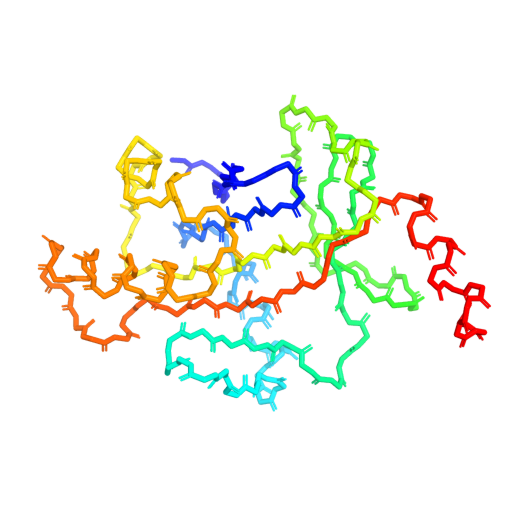120 LEU A C 1
ATOM 941 O O . LEU A 1 120 ? -4.615 -0.764 14.383 1.00 94.75 120 LEU A O 1
ATOM 945 N N . LEU A 1 121 ? -2.532 -0.824 15.230 1.00 94.69 121 LEU A N 1
ATOM 946 C CA . LEU A 1 121 ? -2.923 -1.323 16.558 1.00 94.69 121 LEU A CA 1
ATOM 947 C C . LEU A 1 121 ? -3.896 -0.371 17.273 1.00 94.69 121 LEU A C 1
ATOM 949 O O . LEU A 1 121 ? -4.909 -0.787 17.841 1.00 94.69 121 LEU A O 1
ATOM 953 N N . ASP A 1 122 ? -3.614 0.934 17.228 1.00 95.44 122 ASP A N 1
ATOM 954 C CA . ASP A 1 122 ? -4.493 1.951 17.807 1.00 95.44 122 ASP A CA 1
ATOM 955 C C . ASP A 1 122 ? -5.856 1.965 17.104 1.00 95.44 122 ASP A C 1
ATOM 957 O O . ASP A 1 122 ? -6.885 2.215 17.740 1.00 95.44 122 ASP A O 1
ATOM 961 N N . PHE A 1 123 ? -5.872 1.713 15.795 1.00 94.94 123 PHE A N 1
ATOM 962 C CA . PHE A 1 123 ? -7.080 1.679 14.987 1.00 94.94 123 PHE A CA 1
ATOM 963 C C . PHE A 1 123 ? -7.934 0.439 15.278 1.00 94.94 123 PHE A C 1
ATOM 965 O O . PHE A 1 123 ? -9.143 0.574 15.469 1.00 94.94 123 PHE A O 1
ATOM 972 N N . GLU A 1 124 ? -7.331 -0.743 15.405 1.00 94.50 124 GLU A N 1
ATOM 973 C CA . GLU A 1 124 ? -8.014 -1.969 15.844 1.00 94.50 124 GLU A CA 1
ATOM 974 C C . GLU A 1 124 ? -8.684 -1.767 17.206 1.00 94.50 124 GLU A C 1
ATOM 976 O O . GLU A 1 124 ? -9.889 -1.990 17.363 1.00 94.50 124 GLU A O 1
ATOM 981 N N . ALA A 1 125 ? -7.930 -1.235 18.173 1.00 94.50 125 ALA A N 1
ATOM 982 C CA . ALA A 1 125 ? -8.430 -0.966 19.516 1.00 94.50 125 ALA A CA 1
ATOM 983 C C . ALA A 1 125 ? -9.608 0.025 19.517 1.00 94.50 125 ALA A C 1
ATOM 985 O O . ALA A 1 125 ? -10.564 -0.145 20.277 1.00 94.50 125 ALA A O 1
ATOM 986 N N . GLN A 1 126 ? -9.569 1.051 18.659 1.00 94.19 126 GLN A N 1
ATOM 987 C CA . GLN A 1 126 ? -10.656 2.025 18.513 1.00 94.19 126 GLN A CA 1
ATOM 988 C C . GLN A 1 126 ? -11.935 1.415 17.929 1.00 94.19 126 GLN A C 1
ATOM 990 O O . GLN A 1 126 ? -13.030 1.832 18.312 1.00 94.19 126 GLN A O 1
ATOM 995 N N . ASN A 1 127 ? -11.808 0.441 17.026 1.00 91.25 127 ASN A N 1
ATOM 996 C CA . ASN A 1 127 ? -12.944 -0.224 16.386 1.00 91.25 127 ASN A CA 1
ATOM 997 C C . ASN A 1 127 ? -13.423 -1.472 17.151 1.00 91.25 127 ASN A C 1
ATOM 999 O O . ASN A 1 127 ? -14.470 -2.029 16.825 1.00 91.25 127 ASN A O 1
ATOM 1003 N N . GLY A 1 128 ? -12.711 -1.881 18.208 1.00 93.25 128 GLY A N 1
ATOM 1004 C CA . GLY A 1 128 ? -13.028 -3.087 18.975 1.00 93.25 128 GLY A CA 1
ATOM 1005 C C . GLY A 1 128 ? -12.704 -4.379 18.223 1.00 93.25 128 GLY A C 1
ATOM 1006 O O . GLY A 1 128 ? -13.335 -5.404 18.482 1.00 93.25 128 GLY A O 1
ATOM 1007 N N . TRP A 1 129 ? -11.759 -4.308 17.288 1.00 93.75 129 TRP A N 1
ATOM 1008 C CA . TRP A 1 129 ? -11.221 -5.450 16.556 1.00 93.75 129 TRP A CA 1
ATOM 1009 C C . TRP A 1 129 ? -10.132 -6.151 17.374 1.00 93.75 129 TRP A C 1
ATOM 1011 O O . TRP A 1 129 ? -9.688 -5.644 18.410 1.00 93.75 129 TRP A O 1
ATOM 1021 N N . ASN A 1 130 ? -9.754 -7.353 16.950 1.00 91.94 130 ASN A N 1
ATOM 1022 C CA . ASN A 1 130 ? -8.658 -8.084 17.565 1.00 91.94 130 ASN A CA 1
ATOM 1023 C C . ASN A 1 130 ? -7.318 -7.510 17.106 1.00 91.94 130 ASN A C 1
ATOM 1025 O O . ASN A 1 130 ? -7.216 -6.866 16.065 1.00 91.94 130 ASN A O 1
ATOM 1029 N N . GLU A 1 131 ? -6.290 -7.773 17.904 1.00 87.06 131 GLU A N 1
ATOM 1030 C CA . GLU A 1 131 ? -4.912 -7.491 17.518 1.00 87.06 131 GLU A CA 1
ATOM 1031 C C . GLU A 1 131 ? -4.570 -8.279 16.246 1.00 87.06 131 GLU A C 1
ATOM 1033 O O . GLU A 1 131 ? -4.844 -9.483 16.191 1.00 87.06 131 GLU A O 1
ATOM 1038 N N . TYR A 1 132 ? -3.974 -7.603 15.261 1.00 85.88 132 TYR A N 1
ATOM 1039 C CA . TYR A 1 132 ? -3.603 -8.161 13.951 1.00 85.88 132 TYR A CA 1
ATOM 1040 C C . TYR A 1 132 ? -4.777 -8.450 13.005 1.00 85.88 132 TYR A C 1
ATOM 1042 O O . TYR A 1 132 ? -4.612 -9.146 12.005 1.00 85.88 132 TYR A O 1
ATOM 1050 N N . ASP A 1 133 ? -5.953 -7.884 13.273 1.00 87.38 133 ASP A N 1
ATOM 1051 C CA . ASP A 1 133 ? -7.043 -7.847 12.295 1.00 87.38 133 ASP A CA 1
ATOM 1052 C C . ASP A 1 133 ? -6.715 -6.909 11.103 1.00 87.38 133 ASP A C 1
ATOM 1054 O O . ASP A 1 133 ? -7.319 -7.026 10.036 1.00 87.38 133 ASP A O 1
ATOM 1058 N N . CYS A 1 134 ? -5.753 -5.991 11.265 1.00 88.25 134 CYS A N 1
ATOM 1059 C CA . CYS A 1 134 ? -5.209 -5.107 10.237 1.00 88.25 134 CYS A CA 1
ATOM 1060 C C . CYS A 1 134 ? -3.707 -5.375 10.040 1.00 88.25 134 CYS A C 1
ATOM 1062 O O . CYS A 1 134 ? -2.870 -4.985 10.857 1.00 88.25 134 CYS A O 1
ATOM 1064 N N . GLU A 1 135 ? -3.347 -5.956 8.898 1.00 87.50 135 GLU A N 1
ATOM 1065 C CA . GLU A 1 135 ? -1.952 -6.172 8.500 1.00 87.50 135 GLU A CA 1
ATOM 1066 C C . GLU A 1 135 ? -1.595 -5.326 7.276 1.00 87.50 135 GLU A C 1
ATOM 1068 O O . GLU A 1 135 ? -2.406 -5.148 6.362 1.00 87.50 135 GLU A O 1
ATOM 1073 N N . ALA A 1 136 ? -0.362 -4.815 7.245 1.00 89.75 136 ALA A N 1
ATOM 1074 C CA . ALA A 1 136 ? 0.165 -4.041 6.130 1.00 89.75 136 ALA A CA 1
ATOM 1075 C C . ALA A 1 136 ? 1.219 -4.826 5.346 1.00 89.75 136 ALA A C 1
ATOM 1077 O O . ALA A 1 136 ? 2.220 -5.255 5.910 1.00 89.75 136 ALA A O 1
ATOM 1078 N N . LEU A 1 137 ? 1.051 -4.937 4.028 1.00 89.19 137 LEU A N 1
ATOM 1079 C CA . LEU A 1 137 ? 2.071 -5.469 3.128 1.00 89.19 137 LEU A CA 1
ATOM 1080 C C . LEU A 1 137 ? 2.707 -4.348 2.301 1.00 89.19 137 LEU A C 1
ATOM 1082 O O . LEU A 1 137 ? 2.061 -3.725 1.459 1.00 89.19 137 LEU A O 1
ATOM 1086 N N . CYS A 1 138 ? 3.996 -4.125 2.512 1.00 88.94 138 CYS A N 1
ATOM 1087 C CA . CYS A 1 138 ? 4.805 -3.138 1.816 1.00 88.94 138 CYS A CA 1
ATOM 1088 C C . CYS A 1 138 ? 5.315 -3.686 0.475 1.00 88.94 138 CYS A C 1
ATOM 1090 O O . CYS A 1 138 ? 6.001 -4.712 0.412 1.00 88.94 138 CYS A O 1
ATOM 1092 N N . ILE A 1 139 ? 5.005 -2.967 -0.607 1.00 90.00 139 ILE A N 1
ATOM 1093 C CA . ILE A 1 139 ? 5.392 -3.304 -1.982 1.00 90.00 139 ILE A CA 1
ATOM 1094 C C . ILE A 1 139 ? 6.048 -2.090 -2.643 1.00 90.00 139 ILE A C 1
ATOM 1096 O O . ILE A 1 139 ? 5.560 -0.965 -2.523 1.00 90.00 139 ILE A O 1
ATOM 1100 N N . CYS A 1 140 ? 7.141 -2.316 -3.375 1.00 89.88 140 CYS A N 1
ATOM 1101 C CA . CYS A 1 140 ? 7.858 -1.266 -4.098 1.00 89.88 140 CYS A CA 1
ATOM 1102 C C . CYS A 1 140 ? 6.969 -0.554 -5.128 1.00 89.88 140 CYS A C 1
ATOM 1104 O O . CYS A 1 140 ? 6.179 -1.190 -5.829 1.00 89.88 140 CYS A O 1
ATOM 1106 N N . LEU A 1 141 ? 7.164 0.758 -5.265 1.00 90.56 141 LEU A N 1
ATOM 1107 C CA . LEU A 1 141 ? 6.521 1.617 -6.254 1.00 90.56 141 LEU A CA 1
ATOM 1108 C C . LEU A 1 141 ? 7.568 2.294 -7.140 1.00 90.56 141 LEU A C 1
ATOM 1110 O O . LEU A 1 141 ? 8.518 2.889 -6.635 1.00 90.56 141 LEU A O 1
ATOM 1114 N N . PHE A 1 142 ? 7.345 2.268 -8.451 1.00 88.94 142 PHE A N 1
ATOM 1115 C CA . PHE A 1 142 ? 8.160 2.972 -9.439 1.00 88.94 142 PHE A CA 1
ATOM 1116 C C . PHE A 1 142 ? 7.284 3.821 -10.367 1.00 88.94 142 PHE A C 1
ATOM 1118 O O . PHE A 1 142 ? 6.225 3.368 -10.807 1.00 88.94 142 PHE A O 1
ATOM 1125 N N . ASN A 1 143 ? 7.729 5.024 -10.732 1.00 87.25 143 ASN A N 1
ATOM 1126 C CA . ASN A 1 143 ? 7.248 5.667 -11.960 1.00 87.25 143 ASN A CA 1
ATOM 1127 C C . ASN A 1 143 ? 7.955 5.072 -13.193 1.00 87.25 143 ASN A C 1
ATOM 1129 O O . ASN A 1 143 ? 8.789 4.170 -13.086 1.00 87.25 143 ASN A O 1
ATOM 1133 N N . GLU A 1 144 ? 7.615 5.570 -14.384 1.00 85.62 144 GLU A N 1
ATOM 1134 C CA . GLU A 1 144 ? 8.216 5.100 -15.639 1.00 85.62 144 GLU A CA 1
ATOM 1135 C C . GLU A 1 144 ? 9.746 5.250 -15.650 1.00 85.62 144 GLU A C 1
ATOM 1137 O O . GLU A 1 144 ? 10.452 4.322 -16.039 1.00 85.62 144 GLU A O 1
ATOM 1142 N N . GLU A 1 145 ? 10.275 6.379 -15.176 1.00 86.00 145 GLU A N 1
ATOM 1143 C CA . GLU A 1 145 ? 11.720 6.628 -15.156 1.00 86.00 145 GLU A 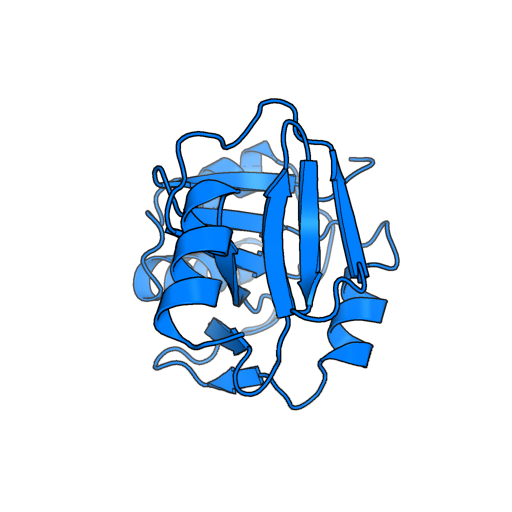CA 1
ATOM 1144 C C . GLU A 1 145 ? 12.456 5.734 -14.146 1.00 86.00 145 GLU A C 1
ATOM 1146 O O . GLU A 1 145 ? 13.482 5.130 -14.477 1.00 86.00 145 GLU A O 1
ATOM 1151 N N . GLY A 1 146 ? 11.917 5.602 -12.934 1.00 85.75 146 GLY A N 1
ATOM 1152 C CA . GLY A 1 146 ? 12.438 4.736 -11.882 1.00 85.75 146 GLY A CA 1
ATOM 1153 C C . GLY A 1 146 ? 12.431 3.269 -12.295 1.00 85.75 146 GLY A C 1
ATOM 1154 O O . GLY A 1 146 ? 13.401 2.556 -12.035 1.00 85.75 146 GLY A O 1
ATOM 1155 N N . LEU A 1 147 ? 11.396 2.838 -13.021 1.00 85.12 147 LEU A N 1
ATOM 1156 C CA . LEU A 1 147 ? 11.310 1.490 -13.572 1.00 85.12 147 LEU A CA 1
ATOM 1157 C C . LEU A 1 147 ? 12.413 1.226 -14.607 1.00 85.12 147 LEU A C 1
ATOM 1159 O O . LEU A 1 147 ? 13.095 0.206 -14.538 1.00 85.12 147 LEU A O 1
ATOM 1163 N N . GLU A 1 148 ? 12.623 2.144 -15.552 1.00 87.44 148 GLU A N 1
ATOM 1164 C CA . GLU A 1 148 ? 13.668 2.007 -16.576 1.00 87.44 148 GLU A CA 1
ATOM 1165 C C . GLU A 1 148 ? 15.087 2.130 -15.998 1.00 87.44 148 GLU A C 1
ATOM 1167 O O . GLU A 1 148 ? 16.035 1.525 -16.504 1.00 87.44 148 GLU A O 1
ATOM 1172 N N . ARG A 1 149 ? 15.272 2.892 -14.915 1.00 86.94 149 ARG A N 1
ATOM 1173 C CA . ARG A 1 149 ? 16.518 2.886 -14.135 1.00 86.94 149 ARG A CA 1
ATOM 1174 C C . ARG A 1 149 ? 16.748 1.520 -13.492 1.00 86.94 149 ARG A C 1
ATOM 1176 O O . ARG A 1 149 ? 17.803 0.935 -13.705 1.00 86.94 149 ARG A O 1
ATOM 1183 N N . MET A 1 150 ? 15.744 0.986 -12.802 1.00 86.12 150 MET A N 1
ATOM 1184 C CA . MET A 1 150 ? 15.843 -0.297 -12.110 1.00 86.12 150 MET A CA 1
ATOM 1185 C C . MET A 1 150 ? 16.156 -1.458 -13.067 1.00 86.12 150 MET A C 1
ATOM 1187 O O . MET A 1 150 ? 17.016 -2.282 -12.767 1.00 86.12 150 MET A O 1
ATOM 1191 N N . LYS A 1 151 ? 15.548 -1.490 -14.261 1.00 85.75 151 LYS A N 1
ATOM 1192 C CA . LYS A 1 151 ? 15.894 -2.493 -15.285 1.00 85.75 151 LYS A CA 1
ATOM 1193 C C . LYS A 1 151 ? 17.349 -2.407 -15.733 1.00 85.75 151 LYS A C 1
ATOM 1195 O O . LYS A 1 151 ? 18.022 -3.424 -15.846 1.00 85.75 151 LYS A O 1
ATOM 1200 N N . ARG A 1 152 ? 17.851 -1.189 -15.966 1.00 86.88 152 ARG A N 1
ATOM 1201 C CA . ARG A 1 152 ? 19.249 -0.972 -16.368 1.00 86.88 152 ARG A CA 1
ATOM 1202 C C . ARG A 1 152 ? 20.231 -1.399 -15.284 1.00 86.88 152 ARG A C 1
ATOM 1204 O O . ARG A 1 152 ? 21.231 -2.027 -15.612 1.00 86.88 152 ARG A O 1
ATOM 1211 N N . ASP A 1 153 ? 19.947 -1.061 -14.030 1.00 86.12 153 ASP A N 1
ATOM 1212 C CA . ASP A 1 153 ? 20.853 -1.324 -12.908 1.00 86.12 153 ASP A CA 1
ATOM 1213 C C . ASP A 1 153 ? 20.975 -2.825 -12.591 1.00 86.12 153 ASP A C 1
ATOM 1215 O O . ASP A 1 153 ? 22.005 -3.259 -12.076 1.00 86.12 153 ASP A O 1
ATOM 1219 N N . TYR A 1 154 ? 19.953 -3.618 -12.930 1.00 80.50 154 TYR A N 1
ATOM 1220 C CA . TYR A 1 154 ? 19.874 -5.047 -12.607 1.00 80.50 154 TYR A CA 1
ATOM 1221 C C . TYR A 1 154 ? 19.820 -5.967 -13.837 1.00 80.50 154 TYR A C 1
ATOM 1223 O O . TYR A 1 154 ? 19.574 -7.160 -13.686 1.00 80.50 154 TYR A O 1
ATOM 1231 N N . GLU A 1 155 ? 20.082 -5.429 -15.035 1.00 76.62 155 GLU A N 1
ATOM 1232 C CA . GLU A 1 155 ? 20.048 -6.151 -16.322 1.00 76.62 155 GLU A CA 1
ATOM 1233 C C . GLU A 1 155 ? 18.745 -6.954 -16.554 1.00 76.62 155 GLU A C 1
ATOM 1235 O O . GLU A 1 155 ? 18.772 -8.029 -17.159 1.00 76.62 155 GLU A O 1
ATOM 1240 N N . LEU A 1 156 ? 17.613 -6.430 -16.060 1.00 63.81 156 LEU A N 1
ATOM 1241 C CA . LEU A 1 156 ? 16.275 -7.036 -16.166 1.00 63.81 156 LEU A CA 1
ATOM 1242 C C . LEU A 1 156 ? 15.610 -6.769 -17.524 1.00 63.81 156 LEU A C 1
ATOM 1244 O O . LEU A 1 156 ? 15.753 -5.642 -18.059 1.00 63.81 156 LEU A O 1
#

Foldseek 3Di:
DQAWDWADQALQEIETEDAPNDCLVVQVCVVQPPQWDDDVFNQETERPPFQWAWEFDFQKIFIAGPVGDTSDIDGHPGGSQVHAKHKYKYKYAPHGDDPVVVCVLRNNCNNPPVSVSVSQQVVCVVVVHDPNNIHIYIGMYHYPNSVVVVCVVVVD

Radius of gyration: 15.07 Å; chains: 1; bounding box: 38×30×37 Å

Secondary structure (DSSP, 8-state):
--S-EEEESSSSEEEEE--SSSTHHHHHHHHHTT-EEE-SSTTEEEE-S--EEEEE-SSEEEEEETT--EEEEEEPSS--TT-SEEEEEEE--SS---HHHHHHHHTT-TT-HHHHHHHHHHHHHHHTPPTTSS-EEEEEEE-HHHHHHHHHHHT-

pLDDT: mean 85.08, std 7.97, range [55.56, 95.44]

Sequence (156 aa):
MEYPYLLSVSPDSFILFDNDKDNFFDEFYQAFAGYAFDSEYENVWYLQGTDAFFAARGSRLVLQDWAGKIYFSLPLSAPLDSVESGGVMLVGMPEPVSTETLQAAFGDTKGDDKALSQALLDFEAQNGWNEYDCEALCICLFNEEGLERMKRDYEL